Protein AF-A0A6M1Z3H9-F1 (afdb_monomer)

Sequence (98 aa):
MDDRYKIEKSLGAGGMGEVFLAYDKKAKRHIALKRIRKDLATKDIVKKRFLREAKIASLLSHPSIIPIYDINLKDSYYYTMPYVEGDTLKEIIKKTKL

pLDDT: mean 91.68, std 7.48, range [51.66, 98.19]

Foldseek 3Di:
DDPQWAFDAWPDDDDFWTWTWIARNVVRDIKIKIWGDPVCVPPVVSVVVLVVVLVVQCVDDDPPRWHWDDFDDPPTGMTITHDDDDDDPVVVCVVVPD

Nearest PDB structures (foldseek):
  6b2q-assembly2_C  TM=9.497E-01  e=2.471E-07  Mycobacterium tuberculosis
  6b2q-assembly1_D  TM=9.539E-01  e=4.140E-07  Mycobacterium tuberculosis
  6c83-assembly1_B  TM=8.239E-01  e=6.874E-06  Homo sapiens
  4uzd-assembly1_A  TM=8.516E-01  e=1.220E-05  Homo sapiens
  6s75-assembly2_B  TM=8.033E-01  e=9.156E-06  Homo sapiens

Secondary structure (DSSP, 8-state):
--TTEEEEEEEEEETTEEEEEEEETTTTEEEEEEEE-GGGTT-HHHHHHHHHHHHHHTT---TTSPPP-EEE-SSS-EEEEEPPPS--HHHHHHHS--

Mean predicted aligned error: 4.19 Å

Radius of gyration: 14.37 Å; Cα contacts (8 Å, |Δi|>4): 142; chains: 1; bounding box: 30×28×41 Å

Structure (mmCIF, N/CA/C/O backbone):
data_AF-A0A6M1Z3H9-F1
#
_entry.id   AF-A0A6M1Z3H9-F1
#
loop_
_atom_site.group_PDB
_atom_site.id
_atom_site.type_symbol
_atom_site.label_atom_id
_atom_site.label_alt_id
_atom_site.label_comp_id
_atom_site.label_asym_id
_atom_site.label_entity_id
_atom_site.label_seq_id
_atom_site.pdbx_PDB_ins_code
_atom_site.Cartn_x
_atom_site.Cartn_y
_atom_site.Cartn_z
_atom_site.occupancy
_atom_site.B_iso_or_equiv
_atom_site.auth_seq_id
_atom_sit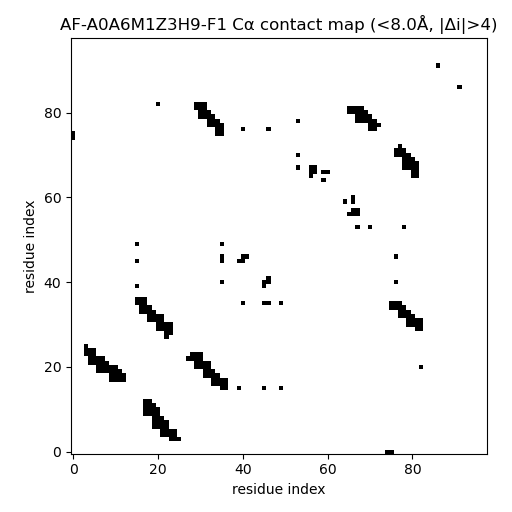e.auth_comp_id
_atom_site.auth_asym_id
_atom_site.auth_atom_id
_atom_site.pdbx_PDB_model_num
ATOM 1 N N . MET A 1 1 ? 2.562 0.406 -13.658 1.00 61.94 1 MET A N 1
ATOM 2 C CA . MET A 1 1 ? 1.786 -0.149 -12.527 1.00 61.94 1 MET A CA 1
ATOM 3 C C . MET A 1 1 ? 1.198 -1.449 -13.033 1.00 61.94 1 MET A C 1
ATOM 5 O O . MET A 1 1 ? 0.623 -1.424 -14.112 1.00 61.94 1 MET A O 1
ATOM 9 N N . ASP A 1 2 ? 1.472 -2.556 -12.351 1.00 69.94 2 ASP A N 1
ATOM 10 C CA . ASP A 1 2 ? 1.036 -3.894 -12.767 1.00 69.94 2 ASP A CA 1
ATOM 11 C C . ASP A 1 2 ? -0.501 -3.946 -12.882 1.00 69.94 2 ASP A C 1
ATOM 13 O O . ASP A 1 2 ? -1.194 -3.397 -12.020 1.00 69.94 2 ASP A O 1
ATOM 17 N N . ASP A 1 3 ? -1.036 -4.598 -13.920 1.00 85.75 3 ASP A N 1
ATOM 18 C CA . ASP A 1 3 ? -2.484 -4.779 -14.109 1.00 85.75 3 ASP A CA 1
ATOM 19 C C . ASP A 1 3 ? -3.123 -5.591 -12.962 1.00 85.75 3 ASP A C 1
ATOM 21 O O . ASP A 1 3 ? -4.342 -5.593 -12.777 1.00 85.75 3 ASP A O 1
ATOM 25 N N . ARG A 1 4 ? -2.304 -6.223 -12.114 1.00 93.75 4 ARG A N 1
ATOM 26 C CA . ARG A 1 4 ? -2.737 -6.908 -10.893 1.00 93.75 4 ARG A CA 1
ATOM 27 C C . ARG A 1 4 ? -3.484 -6.021 -9.890 1.00 93.75 4 ARG A C 1
ATOM 29 O O . ARG A 1 4 ? -4.423 -6.510 -9.259 1.00 93.75 4 ARG A O 1
ATOM 36 N N . TYR A 1 5 ? -3.081 -4.764 -9.698 1.00 96.00 5 TYR A N 1
ATOM 37 C CA . TYR A 1 5 ? -3.633 -3.910 -8.638 1.00 96.00 5 TYR A CA 1
ATOM 38 C C . TYR A 1 5 ? -4.529 -2.814 -9.207 1.00 96.00 5 TYR A C 1
ATOM 40 O O . TYR A 1 5 ? -4.060 -1.889 -9.870 1.00 96.00 5 TYR A O 1
ATOM 48 N N . LYS A 1 6 ? -5.826 -2.869 -8.889 1.00 97.00 6 LYS A N 1
ATOM 49 C CA . LYS A 1 6 ? -6.774 -1.806 -9.239 1.00 97.00 6 LYS A CA 1
ATOM 50 C C . LYS A 1 6 ? -6.831 -0.780 -8.110 1.00 97.00 6 LYS A C 1
ATOM 52 O O . LYS A 1 6 ? -7.362 -1.083 -7.049 1.00 97.00 6 LYS A O 1
ATOM 57 N N . ILE A 1 7 ? -6.302 0.423 -8.331 1.00 96.50 7 ILE A N 1
ATOM 58 C CA . ILE A 1 7 ? -6.433 1.533 -7.374 1.00 96.50 7 ILE A CA 1
ATOM 59 C C . ILE A 1 7 ? -7.898 1.975 -7.290 1.00 96.50 7 ILE A C 1
ATOM 61 O O . ILE A 1 7 ? -8.529 2.202 -8.320 1.00 96.50 7 ILE A O 1
ATOM 65 N N . GLU A 1 8 ? -8.418 2.121 -6.071 1.00 97.44 8 GLU A N 1
ATOM 66 C CA . GLU A 1 8 ? -9.808 2.521 -5.820 1.00 97.44 8 GLU A CA 1
ATOM 67 C C . GLU A 1 8 ? -9.914 3.931 -5.233 1.00 97.44 8 GLU A C 1
ATOM 69 O O . GLU A 1 8 ? -10.675 4.750 -5.740 1.00 97.44 8 GLU A O 1
ATOM 74 N N . LYS A 1 9 ? -9.136 4.248 -4.188 1.00 96.44 9 LYS A N 1
ATOM 75 C CA . LYS A 1 9 ? -9.109 5.591 -3.581 1.00 96.44 9 LYS A CA 1
ATOM 76 C C . LYS A 1 9 ? -7.775 5.902 -2.909 1.00 96.44 9 LYS A C 1
ATOM 78 O O . LYS A 1 9 ? -7.040 4.997 -2.516 1.00 96.44 9 LYS A O 1
ATOM 83 N N . SER A 1 10 ? -7.472 7.189 -2.744 1.00 96.44 10 SER A N 1
ATOM 84 C CA . SER A 1 10 ? -6.361 7.642 -1.895 1.00 96.44 10 SER A CA 1
ATOM 85 C C . SER A 1 10 ? -6.742 7.506 -0.418 1.00 96.44 10 SER A C 1
ATOM 87 O O . SER A 1 10 ? -7.843 7.895 -0.032 1.00 96.44 10 SER A O 1
ATOM 89 N N . LEU A 1 11 ? -5.846 6.943 0.393 1.00 94.19 11 LEU A N 1
ATOM 90 C CA . LEU A 1 11 ? -5.982 6.847 1.854 1.00 94.19 11 LEU A CA 1
ATOM 91 C C . LEU A 1 11 ? -5.176 7.932 2.571 1.00 94.19 11 LEU A C 1
ATOM 93 O O . LE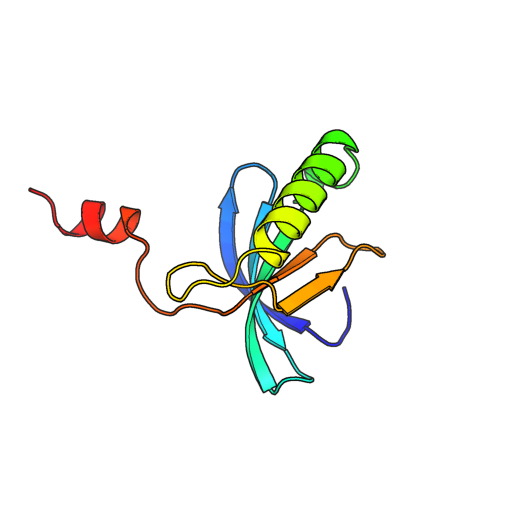U A 1 11 ? -5.495 8.304 3.695 1.00 94.19 11 LEU A O 1
ATOM 97 N N . GLY A 1 12 ? -4.132 8.454 1.928 1.00 92.38 12 GLY A N 1
ATOM 98 C CA . GLY A 1 12 ? -3.336 9.538 2.479 1.00 92.38 12 GLY A CA 1
ATOM 99 C C . GLY A 1 12 ? -2.044 9.772 1.712 1.00 92.38 12 GLY A C 1
ATOM 100 O O . GLY A 1 12 ? -1.568 8.921 0.962 1.00 92.38 12 GLY A O 1
ATOM 101 N N . ALA A 1 13 ? -1.450 10.937 1.931 1.00 91.38 13 ALA A N 1
ATOM 102 C CA . ALA A 1 13 ? -0.142 11.293 1.404 1.00 91.38 13 ALA A CA 1
ATOM 103 C C . ALA A 1 13 ? 0.665 11.988 2.500 1.00 91.38 13 ALA A C 1
ATOM 105 O O . ALA A 1 13 ? 0.134 12.805 3.252 1.00 91.38 13 ALA A O 1
ATOM 106 N N . GLY A 1 14 ? 1.950 11.660 2.611 1.00 82.81 14 GLY A N 1
ATOM 107 C CA . GLY A 1 14 ? 2.794 12.218 3.661 1.00 82.81 14 GLY A CA 1
ATOM 108 C C . GLY A 1 14 ? 4.252 11.804 3.532 1.00 82.81 14 GLY A C 1
ATOM 109 O O . GLY A 1 14 ? 4.572 10.688 3.118 1.00 82.81 14 GLY A O 1
ATOM 110 N N . GLY A 1 15 ? 5.155 12.724 3.881 1.00 85.19 15 GLY A N 1
ATOM 111 C CA . GLY A 1 15 ? 6.595 12.513 3.761 1.00 85.19 15 GLY A CA 1
ATOM 112 C C . GLY A 1 15 ? 6.994 12.130 2.332 1.00 85.19 15 GLY A C 1
ATOM 113 O O . GLY A 1 15 ? 6.912 12.945 1.416 1.00 85.19 15 GLY A O 1
ATOM 114 N N . MET A 1 16 ? 7.424 10.878 2.157 1.00 86.31 16 MET A N 1
ATOM 115 C CA . MET A 1 16 ? 8.004 10.352 0.914 1.00 86.31 16 MET A CA 1
ATOM 116 C C . MET A 1 16 ? 7.007 9.602 0.018 1.00 86.31 16 MET A C 1
ATOM 118 O O . MET A 1 16 ? 7.351 9.269 -1.118 1.00 86.31 16 MET A O 1
ATOM 122 N N . GLY A 1 17 ? 5.793 9.315 0.501 1.00 91.62 17 GLY A N 1
ATOM 123 C CA . GLY A 1 17 ? 4.886 8.394 -0.180 1.00 91.62 17 GLY A CA 1
ATOM 124 C C . GLY A 1 17 ? 3.413 8.776 -0.143 1.00 91.62 17 GLY A C 1
ATOM 125 O O . GLY A 1 17 ? 2.970 9.628 0.627 1.00 91.62 17 GLY A O 1
ATOM 126 N N . GLU A 1 18 ? 2.669 8.100 -1.005 1.00 95.06 18 GLU A N 1
ATOM 127 C CA . GLU A 1 18 ? 1.211 8.114 -1.086 1.00 95.06 18 GLU A CA 1
ATOM 128 C C . 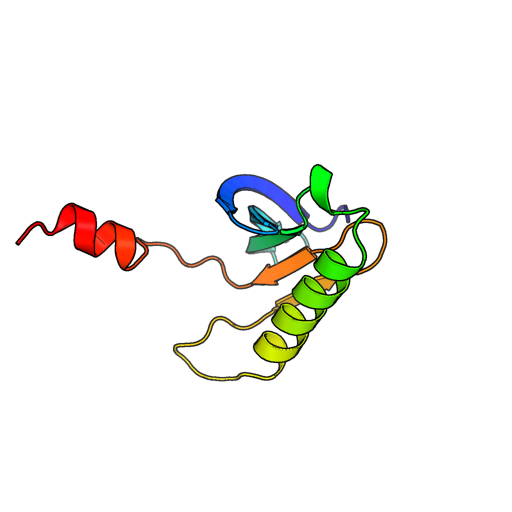GLU A 1 18 ? 0.713 6.701 -0.795 1.00 95.06 18 GLU A C 1
ATOM 130 O O . GLU A 1 18 ? 1.344 5.727 -1.217 1.00 95.06 18 GLU A O 1
ATOM 135 N N . VAL A 1 19 ? -0.408 6.587 -0.089 1.00 95.81 19 VAL A N 1
ATOM 136 C CA . VAL A 1 19 ? -1.050 5.317 0.246 1.00 95.81 19 VAL A CA 1
ATOM 137 C C . VAL A 1 19 ? -2.426 5.272 -0.401 1.00 95.81 19 VAL A C 1
ATOM 139 O O . VAL A 1 19 ? -3.206 6.216 -0.289 1.00 95.81 19 VA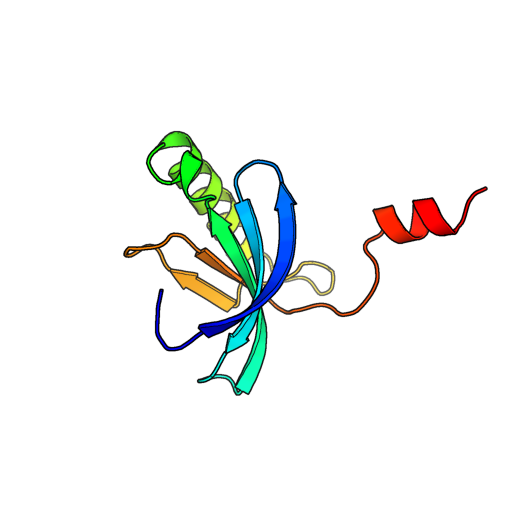L A O 1
ATOM 142 N N . PHE A 1 20 ? -2.730 4.158 -1.057 1.00 97.12 20 PHE A N 1
ATOM 143 C CA . PHE A 1 20 ? -3.990 3.923 -1.751 1.00 97.12 20 PHE A CA 1
ATOM 144 C C . PHE A 1 20 ? -4.673 2.671 -1.222 1.00 97.12 20 PHE A C 1
ATOM 146 O O . PHE A 1 20 ? -4.003 1.692 -0.900 1.00 97.12 20 PHE A O 1
ATOM 153 N N . LEU A 1 21 ? -6.002 2.684 -1.212 1.00 97.94 21 LEU A N 1
ATOM 154 C CA . LEU A 1 21 ? -6.789 1.462 -1.217 1.00 97.94 21 LEU A CA 1
ATOM 155 C C . LEU A 1 21 ? -6.745 0.907 -2.638 1.00 97.94 21 LEU A C 1
ATOM 157 O O . LEU A 1 21 ? -7.012 1.635 -3.602 1.00 97.94 21 LEU A O 1
ATOM 161 N N . ALA A 1 22 ? -6.408 -0.367 -2.766 1.00 97.94 22 ALA A N 1
ATOM 162 C CA . ALA A 1 22 ? -6.435 -1.060 -4.037 1.00 97.94 22 ALA A CA 1
ATOM 163 C C . ALA A 1 22 ? -7.017 -2.461 -3.881 1.00 97.94 22 ALA A C 1
ATOM 165 O O . ALA A 1 22 ? -6.909 -3.080 -2.825 1.00 97.94 22 ALA A O 1
ATOM 166 N N . TYR A 1 23 ? -7.585 -2.978 -4.962 1.00 98.06 23 TYR A N 1
ATOM 167 C CA . TYR A 1 23 ? -8.019 -4.361 -5.058 1.00 98.06 23 TYR A CA 1
ATOM 168 C C . TYR A 1 23 ? -6.934 -5.196 -5.751 1.00 98.06 23 TYR A C 1
ATOM 170 O O . TYR A 1 23 ? -6.569 -4.922 -6.900 1.00 98.06 23 TYR A O 1
ATOM 178 N N . ASP A 1 24 ? -6.399 -6.204 -5.057 1.00 97.69 24 ASP A N 1
ATOM 179 C CA . ASP A 1 24 ? -5.511 -7.210 -5.646 1.00 97.69 24 ASP A CA 1
ATOM 180 C C . ASP A 1 24 ? -6.363 -8.217 -6.423 1.00 97.69 24 ASP A C 1
ATOM 182 O O . ASP A 1 24 ? -7.002 -9.091 -5.834 1.00 97.69 24 ASP A O 1
ATOM 186 N N . LYS A 1 25 ? -6.370 -8.108 -7.757 1.00 97.50 25 LYS A N 1
ATOM 187 C CA . LYS A 1 25 ? -7.178 -8.973 -8.631 1.00 97.50 25 LYS A CA 1
ATOM 188 C C . LYS A 1 25 ? -6.788 -10.451 -8.513 1.00 97.50 25 LYS A C 1
ATOM 190 O O . LYS A 1 25 ? -7.641 -11.315 -8.701 1.00 97.50 25 LYS A O 1
ATOM 195 N N . LYS A 1 26 ? -5.521 -10.747 -8.196 1.00 95.69 26 LYS A N 1
ATOM 196 C CA . LYS A 1 26 ? -5.002 -12.118 -8.080 1.00 95.69 26 LYS A CA 1
ATOM 197 C C . LYS A 1 26 ? -5.388 -12.743 -6.743 1.00 95.69 26 LYS A C 1
ATOM 199 O O . LYS A 1 26 ? -5.868 -13.870 -6.716 1.00 95.69 26 LYS A O 1
ATOM 204 N N . ALA A 1 27 ? -5.188 -12.011 -5.648 1.00 96.12 27 ALA A N 1
ATOM 205 C CA . ALA A 1 27 ? -5.517 -12.488 -4.302 1.00 96.12 27 ALA A CA 1
ATOM 206 C C . ALA A 1 27 ? -6.996 -12.286 -3.920 1.00 96.12 27 ALA A C 1
ATOM 208 O O . ALA A 1 27 ? -7.418 -12.783 -2.881 1.00 96.12 27 ALA A O 1
ATOM 209 N N . LYS A 1 28 ? -7.766 -11.560 -4.744 1.00 97.19 28 LYS A N 1
ATOM 210 C CA . LYS 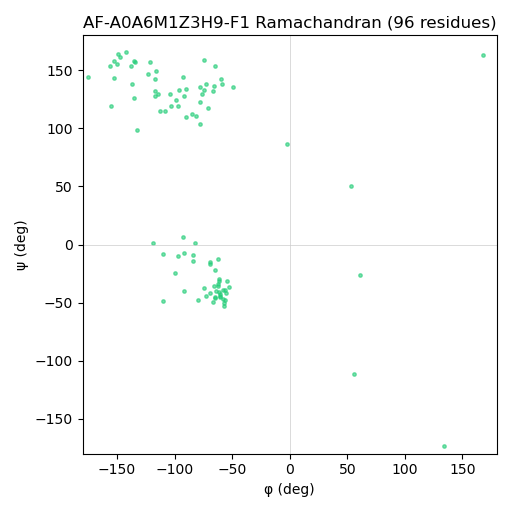A 1 28 ? -9.186 -11.229 -4.544 1.00 97.19 28 LYS A CA 1
ATOM 211 C C . LYS A 1 28 ? -9.470 -10.583 -3.183 1.00 97.19 28 LYS A C 1
ATOM 213 O O . LYS A 1 28 ? -10.354 -11.015 -2.450 1.00 97.19 28 LYS A O 1
ATOM 218 N N . ARG A 1 29 ? -8.694 -9.553 -2.835 1.00 97.00 29 ARG A N 1
ATOM 219 C CA . ARG A 1 29 ? -8.835 -8.820 -1.566 1.00 97.00 29 ARG A CA 1
ATOM 220 C C . ARG A 1 29 ? -8.415 -7.362 -1.686 1.00 97.00 29 ARG A C 1
ATOM 222 O O . ARG A 1 29 ? -7.566 -7.017 -2.513 1.00 97.00 29 ARG A O 1
ATOM 229 N N . HIS A 1 30 ? -8.956 -6.533 -0.803 1.00 98.19 30 HIS A N 1
ATOM 230 C CA . HIS A 1 30 ? -8.500 -5.164 -0.595 1.00 98.19 30 HIS A CA 1
ATOM 231 C C . HIS A 1 30 ? -7.153 -5.128 0.127 1.00 98.19 30 HIS A C 1
ATOM 233 O O . HIS A 1 30 ? -6.906 -5.878 1.072 1.00 98.19 30 HIS A O 1
ATOM 239 N N . ILE A 1 31 ? -6.273 -4.247 -0.338 1.00 98.12 31 ILE A N 1
ATOM 240 C CA . ILE A 1 31 ? -4.944 -4.006 0.220 1.00 98.12 31 ILE A CA 1
ATOM 241 C C . ILE A 1 31 ? -4.679 -2.506 0.314 1.00 98.12 31 ILE A C 1
ATOM 243 O O . ILE A 1 31 ? -5.264 -1.702 -0.415 1.00 98.12 31 ILE A O 1
ATOM 247 N N . ALA A 1 32 ? -3.757 -2.132 1.195 1.00 97.69 32 ALA A N 1
ATOM 248 C CA . ALA A 1 32 ? -3.146 -0.815 1.169 1.00 97.69 32 ALA A CA 1
ATOM 249 C C . ALA A 1 32 ? -1.862 -0.874 0.326 1.00 97.69 32 ALA A C 1
ATOM 251 O O . ALA A 1 32 ? -0.999 -1.725 0.544 1.00 97.69 32 ALA A O 1
ATOM 252 N N . LEU A 1 33 ? -1.732 0.027 -0.648 1.00 96.75 33 LEU A N 1
ATOM 253 C CA . LEU A 1 33 ? -0.567 0.157 -1.523 1.00 96.75 33 LEU A CA 1
ATOM 254 C C . LEU A 1 33 ? 0.136 1.475 -1.225 1.00 96.75 33 LEU A C 1
ATOM 256 O O . LEU A 1 33 ? -0.418 2.540 -1.495 1.00 96.75 33 LEU A O 1
ATOM 260 N N . LYS A 1 34 ? 1.367 1.414 -0.710 1.00 95.44 34 LYS A N 1
ATOM 261 C CA . LYS A 1 34 ? 2.209 2.599 -0.515 1.00 95.44 34 LYS A CA 1
ATOM 262 C C . LYS A 1 34 ? 3.203 2.707 -1.664 1.00 95.44 34 LYS A C 1
ATOM 264 O O . LYS A 1 34 ? 3.967 1.776 -1.908 1.00 95.44 34 LYS A O 1
ATOM 269 N N . ARG A 1 35 ? 3.213 3.846 -2.358 1.00 94.88 35 ARG A N 1
ATOM 270 C CA . ARG A 1 35 ? 4.167 4.156 -3.437 1.00 94.88 35 ARG A CA 1
ATOM 271 C C . ARG A 1 35 ? 4.954 5.421 -3.132 1.00 94.88 35 ARG A C 1
ATOM 273 O O . ARG A 1 35 ? 4.478 6.285 -2.396 1.00 94.88 35 ARG A O 1
ATOM 280 N N . ILE A 1 36 ? 6.127 5.560 -3.743 1.00 94.19 36 ILE A N 1
ATOM 281 C CA . ILE A 1 36 ? 6.857 6.835 -3.736 1.00 94.19 36 ILE A CA 1
ATOM 282 C C . ILE A 1 36 ? 6.047 7.872 -4.523 1.00 94.19 36 ILE A C 1
ATOM 284 O O . ILE A 1 36 ? 5.531 7.570 -5.603 1.00 94.19 36 ILE A O 1
ATOM 288 N N . ARG A 1 37 ? 5.942 9.098 -3.999 1.00 91.19 37 ARG A N 1
ATOM 289 C CA . ARG A 1 37 ? 5.301 10.196 -4.734 1.00 91.19 37 ARG A CA 1
ATOM 290 C C . ARG A 1 37 ? 6.023 10.453 -6.059 1.00 91.19 37 ARG A C 1
ATOM 292 O O . ARG A 1 37 ? 7.254 10.421 -6.114 1.00 91.19 37 ARG A O 1
ATOM 299 N N . LYS A 1 38 ? 5.273 10.771 -7.118 1.00 87.62 38 LYS A N 1
ATOM 300 C CA . LYS A 1 38 ? 5.836 10.987 -8.465 1.00 87.62 38 LYS A CA 1
ATOM 301 C C . LYS A 1 38 ? 6.926 12.067 -8.495 1.00 87.62 38 LYS A C 1
ATOM 303 O O . LYS A 1 38 ? 7.945 11.871 -9.145 1.00 87.62 38 LYS A O 1
ATOM 308 N N . ASP A 1 39 ? 6.752 13.154 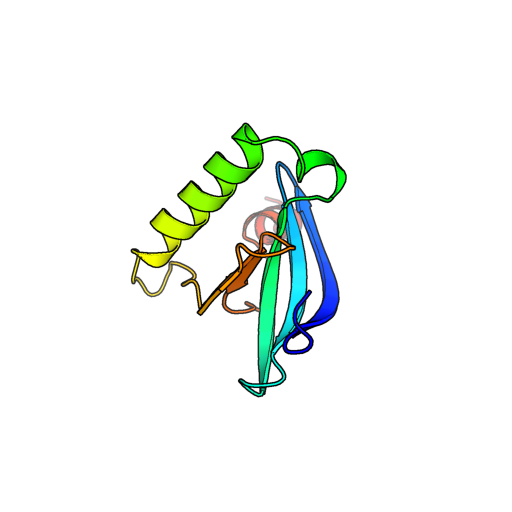-7.744 1.00 88.69 39 ASP A N 1
ATOM 309 C CA . ASP A 1 39 ? 7.706 14.270 -7.645 1.00 88.69 39 ASP A CA 1
ATOM 310 C C . ASP A 1 39 ? 9.015 13.914 -6.914 1.00 88.69 39 ASP A C 1
ATOM 312 O O . ASP A 1 39 ? 10.009 14.632 -7.012 1.00 88.69 39 ASP A O 1
ATOM 316 N N . LEU A 1 40 ? 9.038 12.792 -6.190 1.00 88.25 40 LEU A N 1
ATOM 317 C CA . LEU A 1 40 ? 10.206 12.304 -5.456 1.00 88.25 40 LEU A CA 1
ATOM 318 C C . LEU A 1 40 ? 10.814 11.035 -6.065 1.00 88.25 40 LEU A C 1
ATOM 320 O O . LEU A 1 40 ? 11.894 10.619 -5.645 1.00 88.25 40 LEU A O 1
ATOM 324 N N . ALA A 1 41 ? 10.155 10.429 -7.055 1.00 84.69 41 ALA A N 1
ATOM 325 C CA . ALA A 1 41 ? 10.520 9.128 -7.607 1.00 84.69 41 ALA A CA 1
ATOM 326 C C . ALA A 1 41 ? 11.887 9.111 -8.312 1.00 84.69 41 ALA A C 1
ATOM 328 O O . ALA A 1 41 ? 12.498 8.052 -8.415 1.00 84.69 41 ALA A O 1
ATOM 329 N N . THR A 1 42 ? 12.400 10.260 -8.759 1.00 87.69 42 THR A N 1
ATOM 330 C CA . THR A 1 42 ? 13.729 10.378 -9.383 1.00 87.69 42 THR A CA 1
ATOM 331 C C . THR A 1 42 ? 14.864 10.513 -8.366 1.00 87.69 42 THR A C 1
ATOM 333 O O . THR A 1 42 ? 16.021 10.308 -8.718 1.00 87.69 42 THR A O 1
ATOM 336 N N . LYS A 1 43 ? 14.564 10.807 -7.093 1.00 91.69 43 LYS A N 1
ATOM 337 C CA . LYS A 1 43 ? 15.578 11.045 -6.059 1.00 91.69 43 LYS A CA 1
ATOM 338 C C . LYS A 1 43 ? 16.046 9.729 -5.442 1.00 91.69 43 LYS A C 1
ATOM 340 O O . LYS A 1 43 ? 15.320 9.096 -4.675 1.00 91.69 43 LYS A O 1
ATOM 345 N N . ASP A 1 44 ? 17.297 9.352 -5.686 1.00 90.31 44 ASP A N 1
ATOM 346 C CA . ASP A 1 44 ? 17.839 8.074 -5.203 1.00 90.31 44 ASP A CA 1
ATOM 347 C C . ASP A 1 44 ? 17.854 7.942 -3.679 1.00 90.31 44 ASP A C 1
ATOM 349 O O . ASP A 1 44 ? 17.650 6.849 -3.151 1.00 90.31 44 ASP A O 1
ATOM 353 N N . ILE A 1 45 ? 18.022 9.046 -2.946 1.00 92.31 45 ILE A N 1
ATOM 354 C CA . ILE A 1 45 ? 17.928 9.022 -1.481 1.00 92.31 45 ILE A CA 1
ATOM 355 C C . ILE A 1 45 ? 16.532 8.600 -1.003 1.00 92.31 45 ILE A C 1
ATOM 357 O O . ILE A 1 45 ? 16.411 7.873 -0.016 1.00 92.31 45 ILE A O 1
ATOM 361 N N . VAL A 1 46 ? 15.481 8.997 -1.728 1.00 90.94 46 VAL A N 1
ATOM 362 C CA . VAL A 1 46 ? 14.096 8.626 -1.418 1.00 90.94 46 VAL A CA 1
ATOM 363 C C . VAL A 1 46 ? 13.867 7.158 -1.751 1.00 90.94 46 VAL A C 1
ATOM 365 O O . VAL A 1 46 ? 13.343 6.432 -0.910 1.00 90.94 46 VAL A O 1
ATOM 368 N N . LYS A 1 47 ? 14.349 6.686 -2.910 1.00 90.69 47 LYS A N 1
ATOM 369 C CA . LYS A 1 47 ? 14.305 5.257 -3.266 1.00 90.69 47 LYS A CA 1
ATOM 370 C C . LYS A 1 47 ? 15.001 4.394 -2.211 1.00 90.69 47 LYS A C 1
ATOM 372 O O . LYS A 1 47 ? 14.421 3.422 -1.740 1.00 90.69 47 LYS A O 1
ATOM 377 N N . LYS A 1 48 ? 16.213 4.769 -1.779 1.00 91.25 48 LYS A N 1
ATOM 378 C CA . LYS A 1 48 ? 16.976 4.036 -0.751 1.00 91.25 48 LYS A CA 1
ATOM 379 C C . LYS A 1 48 ? 16.237 3.976 0.586 1.00 91.25 48 LYS A C 1
ATOM 381 O O . LYS A 1 48 ? 16.182 2.911 1.198 1.00 91.25 48 LYS A O 1
ATOM 386 N N . ARG A 1 49 ? 15.651 5.091 1.039 1.00 91.94 49 ARG A N 1
ATOM 387 C CA . ARG A 1 49 ? 14.854 5.125 2.279 1.00 91.94 49 ARG A CA 1
ATOM 388 C C . ARG A 1 49 ? 13.598 4.264 2.167 1.00 91.94 49 ARG A C 1
ATOM 390 O O . ARG A 1 49 ? 13.359 3.446 3.048 1.00 91.94 49 ARG A O 1
ATOM 397 N N . PHE A 1 50 ? 12.870 4.376 1.058 1.00 91.88 50 PHE A N 1
ATOM 398 C CA . PHE A 1 50 ? 11.683 3.570 0.780 1.00 91.88 50 PHE A CA 1
ATOM 399 C C . PHE A 1 50 ? 11.984 2.062 0.796 1.00 91.88 50 PHE A C 1
ATOM 401 O O . PHE A 1 50 ? 11.295 1.293 1.461 1.00 91.88 50 PHE A O 1
ATOM 408 N N . LEU A 1 51 ? 13.060 1.648 0.119 1.00 89.75 51 LEU A N 1
ATOM 409 C CA . LEU A 1 51 ? 13.531 0.262 0.099 1.00 89.75 51 LEU A CA 1
ATOM 410 C C . LEU A 1 51 ? 13.926 -0.242 1.485 1.00 89.75 51 LEU A C 1
ATOM 412 O O . LEU A 1 51 ? 13.628 -1.381 1.839 1.00 89.75 51 LEU A O 1
ATOM 416 N N . ARG A 1 52 ? 14.601 0.600 2.273 1.00 91.81 52 ARG A N 1
ATOM 417 C CA . ARG A 1 52 ? 15.005 0.254 3.636 1.00 91.81 52 ARG A CA 1
ATOM 418 C C . ARG A 1 52 ? 13.791 0.041 4.539 1.00 91.81 52 ARG A C 1
ATOM 420 O O . ARG A 1 52 ? 13.771 -0.949 5.259 1.00 91.81 52 ARG A O 1
ATOM 427 N N . GLU A 1 53 ? 12.795 0.927 4.483 1.00 90.19 53 GLU A N 1
ATOM 428 C CA . GLU A 1 53 ? 11.533 0.764 5.221 1.00 90.19 53 GLU A CA 1
ATOM 429 C C . GLU A 1 53 ? 10.851 -0.554 4.856 1.00 90.19 53 GLU A C 1
ATOM 431 O O . GLU A 1 53 ? 10.529 -1.341 5.743 1.00 90.19 53 GLU A O 1
ATOM 436 N N . ALA A 1 54 ? 10.693 -0.817 3.554 1.00 91.56 54 ALA A N 1
ATOM 437 C CA . ALA A 1 54 ? 10.054 -2.034 3.074 1.00 91.56 54 ALA A CA 1
ATOM 438 C C . ALA A 1 54 ? 10.813 -3.291 3.532 1.00 91.56 54 ALA A C 1
ATOM 440 O O . ALA A 1 54 ? 10.211 -4.218 4.058 1.00 91.56 54 ALA A O 1
ATOM 441 N N . LYS A 1 55 ? 12.146 -3.305 3.417 1.00 91.38 55 LYS A N 1
ATOM 442 C CA . LYS A 1 55 ? 12.968 -4.444 3.850 1.00 91.38 55 LYS A CA 1
ATOM 443 C C . LYS A 1 55 ? 12.890 -4.688 5.356 1.00 91.38 55 LYS A C 1
ATOM 445 O O . LYS A 1 55 ? 12.871 -5.833 5.782 1.00 91.38 55 LYS A O 1
ATOM 450 N N . ILE A 1 56 ? 12.887 -3.636 6.174 1.00 92.31 56 ILE A N 1
ATOM 451 C CA . ILE A 1 56 ? 12.778 -3.797 7.629 1.00 92.31 56 ILE A CA 1
ATOM 452 C C . ILE A 1 56 ? 11.395 -4.344 7.983 1.00 92.31 56 ILE A C 1
ATOM 454 O O . ILE A 1 56 ? 11.305 -5.339 8.691 1.00 92.31 56 ILE A O 1
ATOM 458 N N . ALA A 1 57 ? 10.328 -3.745 7.451 1.00 91.38 57 ALA A N 1
ATOM 459 C CA . ALA A 1 57 ? 8.964 -4.183 7.724 1.00 91.38 57 ALA A CA 1
ATOM 460 C C . ALA A 1 57 ? 8.699 -5.623 7.249 1.00 91.38 57 ALA A C 1
ATOM 462 O O . ALA A 1 57 ? 7.996 -6.362 7.930 1.00 91.38 57 ALA A O 1
ATOM 463 N N . SER A 1 58 ? 9.307 -6.061 6.138 1.00 91.69 58 SER A N 1
ATOM 464 C CA . SER A 1 58 ? 9.157 -7.435 5.634 1.00 91.69 58 SER A CA 1
ATOM 465 C C . SER A 1 58 ? 9.816 -8.502 6.513 1.00 91.69 58 SER A C 1
ATOM 467 O O . SER A 1 58 ? 9.536 -9.682 6.335 1.00 91.69 58 SER A O 1
ATOM 469 N N . LEU A 1 59 ? 10.723 -8.117 7.418 1.00 93.94 59 LEU A N 1
ATOM 470 C CA . LEU A 1 59 ? 11.410 -9.036 8.334 1.00 93.94 59 LEU A CA 1
ATOM 471 C C . LEU A 1 59 ? 10.684 -9.193 9.678 1.00 93.94 59 LEU A C 1
ATOM 473 O O . LEU A 1 59 ? 11.088 -10.016 10.495 1.00 93.94 59 LEU A O 1
ATOM 477 N N . LEU A 1 60 ? 9.644 -8.397 9.933 1.00 93.56 60 LEU A N 1
ATOM 478 C CA . LEU A 1 60 ? 8.919 -8.394 11.200 1.00 93.56 60 LEU A CA 1
ATOM 479 C C . LEU A 1 60 ? 7.679 -9.288 11.104 1.00 93.56 60 LEU A C 1
ATOM 481 O O . LEU A 1 60 ? 6.895 -9.179 10.165 1.00 93.56 60 LEU A O 1
ATOM 485 N N . SER A 1 61 ? 7.478 -10.139 12.112 1.00 93.25 61 SER A N 1
ATOM 486 C CA . SER A 1 61 ? 6.295 -10.994 12.241 1.00 93.25 61 SER A CA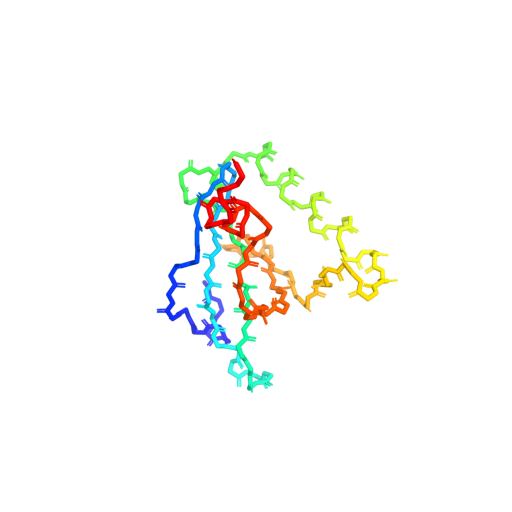 1
ATOM 487 C C . SER A 1 61 ? 5.746 -10.897 13.660 1.00 93.25 61 SER A C 1
ATOM 489 O O . SER A 1 61 ? 6.259 -11.532 14.579 1.00 93.25 61 SER A O 1
ATOM 491 N N . HIS A 1 62 ? 4.717 -10.070 13.848 1.00 95.31 62 HIS A N 1
ATOM 492 C CA . HIS A 1 62 ? 4.056 -9.864 15.135 1.00 95.31 62 HIS A CA 1
ATOM 493 C C . HIS A 1 62 ? 2.594 -9.436 14.912 1.00 95.31 62 HIS A C 1
ATOM 495 O O . HIS A 1 62 ? 2.359 -8.640 14.003 1.00 95.31 62 HIS A O 1
ATOM 501 N N . PRO A 1 63 ? 1.617 -9.872 15.735 1.00 93.56 63 PRO A N 1
ATOM 502 C CA . PRO A 1 63 ? 0.196 -9.540 15.546 1.00 93.56 63 PRO A CA 1
ATOM 503 C C . PRO A 1 63 ? -0.110 -8.038 15.456 1.00 93.56 63 PRO A C 1
ATOM 505 O O . PRO A 1 63 ? -1.028 -7.628 14.756 1.00 93.56 63 PRO A O 1
ATOM 508 N N . SER A 1 64 ? 0.672 -7.209 16.150 1.00 94.25 64 SER A N 1
ATOM 509 C CA . SER A 1 64 ? 0.519 -5.744 16.164 1.00 94.25 64 SER A CA 1
ATOM 510 C C . SER A 1 64 ? 1.369 -5.008 15.118 1.00 94.25 64 SER A C 1
ATOM 512 O O . SER A 1 64 ? 1.450 -3.782 15.159 1.00 94.25 64 SER A O 1
ATOM 514 N N . ILE A 1 65 ? 2.045 -5.725 14.215 1.00 93.50 65 ILE A N 1
ATOM 515 C CA . ILE A 1 65 ? 2.856 -5.140 13.141 1.00 93.50 65 ILE A CA 1
ATOM 516 C C . ILE A 1 65 ? 2.243 -5.541 11.806 1.00 93.50 65 ILE A C 1
ATOM 518 O O . ILE A 1 65 ? 2.027 -6.719 11.538 1.00 93.50 65 ILE A O 1
ATOM 522 N N . ILE A 1 66 ? 1.984 -4.554 10.952 1.00 93.81 66 ILE A N 1
ATOM 523 C CA . ILE A 1 66 ? 1.423 -4.796 9.625 1.00 93.81 66 ILE A CA 1
ATOM 524 C C . ILE A 1 66 ? 2.491 -5.450 8.730 1.00 93.81 66 ILE A C 1
ATOM 526 O O . ILE A 1 66 ? 3.514 -4.812 8.460 1.00 93.81 66 ILE A O 1
ATOM 530 N N . PRO A 1 67 ? 2.276 -6.688 8.245 1.00 94.50 67 PRO A N 1
ATOM 531 C CA . PRO A 1 67 ? 3.220 -7.352 7.360 1.00 94.50 67 PRO A CA 1
ATOM 532 C C . PRO A 1 67 ? 3.172 -6.766 5.947 1.00 94.50 67 PRO A C 1
ATOM 534 O O . PRO A 1 67 ? 2.161 -6.214 5.504 1.00 94.50 67 PRO A O 1
ATOM 537 N N . ILE A 1 68 ? 4.254 -6.964 5.199 1.00 95.81 68 ILE A N 1
ATOM 538 C CA . ILE A 1 68 ? 4.285 -6.690 3.760 1.00 95.81 68 ILE A CA 1
ATOM 539 C C . ILE A 1 68 ? 3.864 -7.941 2.996 1.00 95.81 68 ILE A C 1
ATOM 541 O O . ILE A 1 68 ? 4.351 -9.036 3.263 1.00 95.81 68 ILE A O 1
ATOM 545 N N . TYR A 1 69 ? 2.975 -7.765 2.021 1.00 94.81 69 TYR A N 1
ATOM 546 C CA . TYR A 1 69 ? 2.558 -8.829 1.112 1.00 94.81 69 TYR A CA 1
ATOM 547 C C . TYR A 1 69 ? 3.398 -8.895 -0.160 1.00 94.81 69 TYR A C 1
ATOM 549 O O . TYR A 1 69 ? 3.677 -9.988 -0.640 1.00 94.81 69 TYR A O 1
ATOM 557 N N . ASP A 1 70 ? 3.761 -7.746 -0.729 1.00 93.56 70 ASP A N 1
ATOM 558 C CA . ASP A 1 70 ? 4.473 -7.688 -2.008 1.00 93.56 70 ASP A CA 1
ATOM 559 C C . ASP A 1 70 ? 5.262 -6.382 -2.142 1.00 93.56 70 ASP A C 1
ATOM 561 O O . ASP A 1 70 ? 4.878 -5.363 -1.559 1.00 93.56 70 ASP A O 1
ATOM 565 N N . ILE A 1 71 ? 6.333 -6.399 -2.936 1.00 93.69 71 ILE A N 1
ATOM 566 C CA . ILE A 1 71 ? 7.205 -5.257 -3.229 1.00 93.69 71 ILE A CA 1
ATOM 567 C C . ILE A 1 71 ? 7.490 -5.234 -4.733 1.00 93.69 71 ILE A C 1
ATOM 569 O O . ILE A 1 71 ? 8.031 -6.191 -5.280 1.00 93.69 71 ILE A O 1
ATOM 573 N N . ASN A 1 72 ? 7.228 -4.102 -5.388 1.00 92.44 72 ASN A N 1
ATOM 574 C CA . ASN A 1 72 ? 7.640 -3.875 -6.769 1.00 92.44 72 ASN A CA 1
ATOM 575 C C . ASN A 1 72 ? 8.664 -2.748 -6.866 1.00 92.44 72 ASN A C 1
ATOM 577 O O . ASN A 1 72 ? 8.449 -1.643 -6.364 1.00 92.44 72 ASN A O 1
ATOM 581 N N . LEU A 1 73 ? 9.763 -3.041 -7.560 1.00 89.69 73 LEU A N 1
ATOM 582 C CA . LEU A 1 73 ? 10.900 -2.140 -7.753 1.00 89.69 73 LEU A CA 1
ATOM 583 C C . LEU A 1 73 ? 11.148 -1.801 -9.229 1.00 89.69 73 LEU A C 1
ATOM 585 O O . LEU A 1 73 ? 12.108 -1.096 -9.533 1.00 89.69 73 LEU A O 1
ATOM 589 N N . LYS A 1 74 ? 10.311 -2.315 -10.139 1.00 85.25 74 LYS A N 1
ATOM 590 C CA . LYS A 1 74 ? 10.406 -2.078 -11.584 1.00 85.25 74 LYS A CA 1
ATOM 591 C C . LYS A 1 74 ? 9.339 -1.081 -12.015 1.00 85.25 74 LYS A C 1
ATOM 593 O O . LYS A 1 74 ? 8.176 -1.244 -11.647 1.00 85.25 74 LYS A O 1
ATOM 598 N N . ASP A 1 75 ? 9.743 -0.044 -12.748 1.00 81.69 75 ASP A N 1
ATOM 599 C CA . ASP A 1 75 ? 8.916 1.041 -13.321 1.00 81.69 75 ASP A CA 1
ATOM 600 C C . ASP A 1 75 ? 8.131 1.912 -12.322 1.00 81.69 75 ASP A C 1
ATOM 602 O O . ASP A 1 75 ? 7.792 3.063 -12.591 1.00 81.69 75 ASP A O 1
ATOM 606 N N . SER A 1 76 ? 7.797 1.390 -11.146 1.00 84.88 76 SER A N 1
ATOM 607 C CA . SER A 1 76 ? 7.059 2.059 -10.084 1.00 84.88 76 SER A CA 1
ATOM 608 C C . SER A 1 76 ? 7.413 1.411 -8.751 1.00 84.88 76 SER A C 1
ATOM 610 O O . SER A 1 76 ? 7.146 0.231 -8.545 1.00 84.88 76 SER A O 1
ATOM 612 N N . TYR A 1 77 ? 7.975 2.197 -7.835 1.00 91.56 77 TYR A N 1
ATOM 613 C CA . TYR A 1 77 ? 8.349 1.736 -6.501 1.00 91.56 77 TYR A CA 1
ATOM 614 C C . TYR A 1 77 ? 7.126 1.725 -5.587 1.00 91.56 77 TYR A C 1
ATOM 616 O O . TYR A 1 77 ? 6.617 2.791 -5.220 1.00 91.56 77 TYR A O 1
ATOM 624 N N . TYR A 1 78 ? 6.662 0.533 -5.219 1.00 94.62 78 TYR A N 1
ATOM 625 C CA . TYR A 1 78 ? 5.580 0.359 -4.255 1.00 94.62 78 TYR A CA 1
ATOM 626 C C . TYR A 1 78 ? 5.745 -0.911 -3.420 1.00 94.62 78 TYR A C 1
ATOM 628 O O . TYR A 1 78 ? 6.446 -1.842 -3.809 1.00 94.62 78 TYR A O 1
ATOM 636 N N . TYR A 1 79 ? 5.049 -0.961 -2.290 1.00 95.31 79 TYR A N 1
ATOM 637 C CA . TYR A 1 79 ? 4.780 -2.199 -1.566 1.00 95.31 79 TYR A CA 1
ATOM 638 C C . TYR A 1 79 ? 3.316 -2.263 -1.142 1.00 95.31 79 TYR A C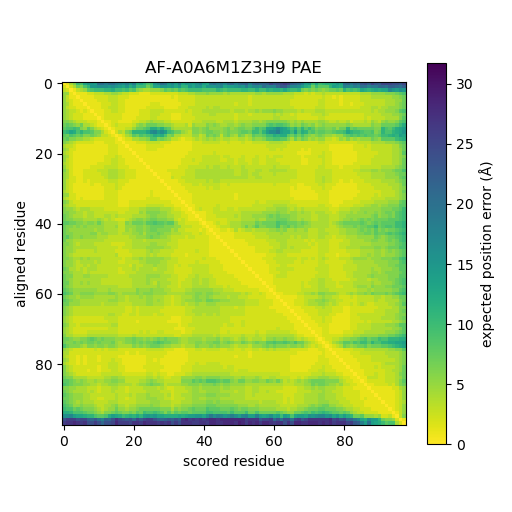 1
ATOM 640 O O . TYR A 1 79 ? 2.633 -1.237 -1.051 1.00 95.31 79 TYR A O 1
ATOM 648 N N . THR A 1 80 ? 2.837 -3.480 -0.908 1.00 96.44 80 THR A N 1
ATOM 649 C CA . THR A 1 80 ? 1.459 -3.754 -0.495 1.00 96.44 80 THR A CA 1
ATOM 650 C C . THR A 1 80 ? 1.415 -4.373 0.891 1.00 96.44 80 THR A C 1
ATOM 652 O O . THR A 1 80 ? 2.337 -5.075 1.306 1.00 96.44 80 THR A O 1
ATOM 655 N N . MET A 1 81 ? 0.338 -4.092 1.609 1.00 96.81 81 MET A N 1
ATOM 656 C CA . MET A 1 81 ? 0.118 -4.533 2.980 1.00 96.81 81 MET A CA 1
ATOM 657 C C . MET A 1 81 ? -1.387 -4.726 3.232 1.00 96.81 81 MET A C 1
ATOM 659 O O . MET A 1 81 ? -2.192 -4.233 2.430 1.00 96.81 81 MET A O 1
ATOM 663 N N . PRO A 1 82 ? -1.799 -5.435 4.300 1.00 97.00 82 PRO A N 1
ATOM 664 C CA . PRO A 1 82 ? -3.206 -5.519 4.672 1.00 97.00 82 PRO A CA 1
ATOM 665 C C . PRO A 1 82 ? -3.853 -4.136 4.728 1.00 97.00 82 PRO A C 1
ATOM 667 O O . PRO A 1 82 ? -3.282 -3.190 5.276 1.00 97.00 82 PRO A O 1
ATOM 670 N N . TYR A 1 83 ? -5.051 -4.023 4.159 1.00 97.12 83 TYR A N 1
ATOM 671 C CA . TYR A 1 83 ? -5.908 -2.888 4.457 1.00 97.12 83 TYR A CA 1
ATOM 672 C C . TYR A 1 83 ? -6.558 -3.134 5.817 1.00 97.12 83 TYR A C 1
ATOM 674 O O . TYR A 1 83 ? -7.198 -4.164 6.015 1.00 97.12 83 TYR A O 1
ATOM 682 N N . VAL A 1 84 ? -6.349 -2.214 6.755 1.00 94.56 84 VAL A N 1
ATOM 683 C CA . VAL A 1 84 ? -6.984 -2.254 8.073 1.00 94.56 84 VAL A CA 1
ATOM 684 C C . VAL A 1 84 ? -8.106 -1.233 8.072 1.00 94.56 84 VAL A C 1
ATOM 686 O O . VAL A 1 84 ? -7.866 -0.043 7.861 1.00 94.56 84 VAL A O 1
ATOM 689 N N . GLU A 1 85 ? -9.324 -1.711 8.282 1.00 92.75 85 GLU A N 1
ATOM 690 C CA . GLU A 1 85 ? -10.489 -0.856 8.465 1.00 92.75 85 GLU A CA 1
ATOM 691 C C . GLU A 1 85 ? -10.504 -0.286 9.884 1.00 92.75 85 GLU A C 1
ATOM 693 O O . GLU A 1 85 ? -10.258 -0.999 10.857 1.00 92.75 85 GLU A O 1
ATOM 698 N N . GLY A 1 86 ? -10.789 1.010 9.995 1.00 91.56 86 GLY A N 1
ATOM 699 C CA . GLY A 1 86 ? -10.863 1.715 11.268 1.00 91.56 86 GLY A CA 1
ATOM 700 C C . GLY A 1 86 ? -10.127 3.048 11.252 1.00 91.56 86 GLY A C 1
ATOM 701 O O . GLY A 1 86 ? -9.656 3.516 10.214 1.00 91.56 86 GLY A O 1
ATOM 702 N N . ASP A 1 87 ? -10.054 3.651 12.432 1.00 91.19 87 ASP A N 1
ATOM 703 C CA . ASP A 1 87 ? -9.368 4.914 12.658 1.00 91.19 87 ASP A CA 1
ATOM 704 C C . ASP A 1 87 ? -7.920 4.674 13.096 1.00 91.19 87 ASP A C 1
ATOM 706 O O . ASP A 1 87 ? -7.606 3.777 13.883 1.00 91.19 87 ASP A O 1
ATOM 710 N N . THR A 1 88 ? -7.023 5.541 12.650 1.00 92.44 88 THR A N 1
ATOM 711 C CA . THR A 1 88 ? -5.695 5.662 13.246 1.00 92.44 88 THR A CA 1
ATOM 712 C C . THR A 1 88 ? -5.806 6.165 14.685 1.00 92.44 88 THR A C 1
ATOM 714 O O . THR A 1 88 ? -6.703 6.934 15.033 1.00 92.44 88 THR A O 1
ATOM 717 N N . LEU A 1 89 ? -4.820 5.837 15.525 1.00 93.56 89 LEU A N 1
ATOM 718 C CA . LEU A 1 89 ? -4.751 6.370 16.891 1.00 93.56 89 LEU A CA 1
ATOM 719 C C . LEU A 1 89 ? -4.827 7.908 16.925 1.00 93.56 89 LEU A C 1
ATOM 721 O O . LEU A 1 89 ? -5.461 8.483 17.803 1.00 93.56 89 LEU A O 1
ATOM 725 N N . LYS A 1 90 ? -4.225 8.585 15.938 1.00 91.69 90 LYS A N 1
ATOM 726 C CA . LYS A 1 90 ? -4.289 10.047 15.800 1.00 91.69 90 LYS A CA 1
ATOM 727 C C . LYS A 1 90 ? -5.724 10.550 15.616 1.00 91.69 90 LYS A C 1
ATOM 729 O O . LYS A 1 90 ? -6.088 11.575 16.189 1.00 91.69 90 LYS A O 1
ATOM 734 N N . GLU A 1 91 ? -6.522 9.863 14.804 1.00 92.94 91 GLU A N 1
ATOM 735 C CA . GLU A 1 91 ? -7.930 10.204 14.585 1.00 92.94 91 GLU A CA 1
ATOM 736 C C . GLU A 1 91 ? -8.760 9.939 15.835 1.00 92.94 91 GLU A C 1
ATOM 738 O O . GLU A 1 91 ? -9.552 10.801 16.211 1.00 92.94 91 GLU A O 1
ATOM 743 N N . ILE A 1 92 ? -8.519 8.817 16.518 1.00 94.69 92 ILE A N 1
ATOM 744 C CA . ILE A 1 92 ? -9.164 8.503 17.797 1.00 94.69 92 ILE A CA 1
ATOM 745 C C . ILE A 1 92 ? -8.877 9.615 18.810 1.00 94.69 92 ILE A C 1
ATOM 747 O O . ILE A 1 92 ? -9.812 10.223 19.314 1.00 94.69 92 ILE A O 1
ATOM 751 N N . ILE A 1 93 ? -7.608 9.976 19.034 1.00 95.69 93 ILE A N 1
ATOM 752 C CA . ILE A 1 93 ? -7.229 11.055 19.966 1.00 95.69 93 ILE A CA 1
ATOM 753 C C . ILE A 1 93 ? -7.938 12.371 19.614 1.00 95.69 93 ILE A C 1
ATOM 755 O O . ILE A 1 93 ? -8.438 13.065 20.495 1.00 95.69 93 ILE A O 1
ATOM 759 N N . LYS A 1 94 ? -8.025 12.712 18.324 1.00 94.31 94 LYS A N 1
ATOM 760 C CA . LYS A 1 94 ? -8.706 13.933 17.873 1.00 94.31 94 LYS A CA 1
ATOM 761 C C . LYS A 1 94 ? -10.216 13.903 18.148 1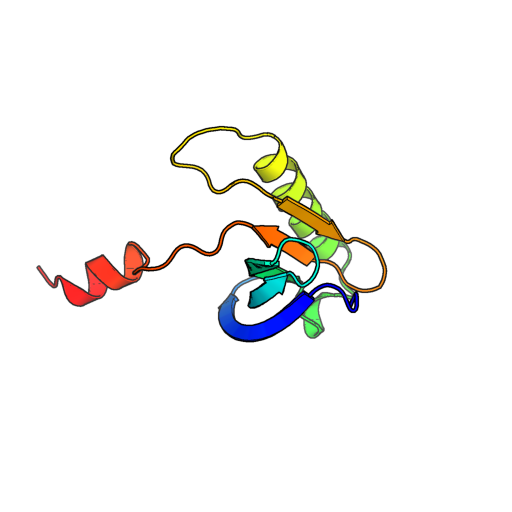.00 94.31 94 LYS A C 1
ATOM 763 O O . LYS A 1 94 ? -10.785 14.955 18.435 1.00 94.31 94 LYS A O 1
ATOM 768 N N . LYS A 1 95 ? -10.861 12.737 18.030 1.00 92.06 95 LYS A N 1
ATOM 769 C CA . LYS A 1 95 ? -12.296 12.544 18.306 1.00 92.06 95 LYS A CA 1
ATOM 770 C C . LYS A 1 95 ? -12.597 12.537 19.807 1.00 92.06 95 LYS A C 1
ATOM 772 O O . LYS A 1 95 ? -13.617 13.081 20.209 1.00 92.06 95 LYS A O 1
ATOM 777 N N . THR A 1 96 ? -11.711 11.962 20.618 1.00 88.25 96 THR A N 1
ATOM 778 C CA . THR A 1 96 ? -11.969 11.673 22.037 1.00 88.25 96 THR A CA 1
ATOM 779 C C . THR A 1 96 ? -11.759 12.862 22.976 1.00 88.25 96 THR A C 1
ATOM 781 O O . THR A 1 96 ? -11.953 12.654 24.162 1.00 88.25 96 THR A O 1
ATOM 784 N N . LYS A 1 97 ? -11.389 14.066 22.486 1.00 58.66 97 LYS A N 1
ATOM 785 C CA . LYS A 1 97 ? -11.151 15.310 23.268 1.00 58.66 97 LYS A CA 1
ATOM 786 C C . LYS A 1 97 ? -11.419 15.162 24.783 1.00 58.66 97 LYS A C 1
ATOM 788 O O . LYS A 1 97 ? -12.524 15.443 25.246 1.00 58.66 97 LYS A O 1
ATOM 793 N N . LEU A 1 98 ? -10.394 14.703 25.507 1.00 51.66 98 LEU A N 1
ATOM 794 C CA . LEU A 1 98 ? -10.139 15.147 26.877 1.00 51.66 98 LEU A CA 1
ATOM 795 C C . LEU A 1 98 ? -9.592 16.576 26.806 1.00 51.66 98 LEU A C 1
ATOM 797 O O . LEU A 1 98 ? -8.866 16.865 25.821 1.00 51.66 98 LEU A O 1
#

Solvent-accessible surface area (backbone atoms only — not comparable to full-atom values): 5872 Å² total; per-residue (Å²): 125,65,89,53,55,46,79,76,44,81,74,48,73,57,95,68,32,35,32,25,38,24,38,32,66,83,80,70,44,68,25,28,37,42,29,54,34,78,95,46,63,83,40,63,71,51,51,52,51,53,51,49,52,53,57,54,42,58,73,52,88,49,97,94,51,82,44,57,76,48,76,41,82,69,102,44,54,32,38,32,26,77,55,78,90,79,76,54,71,70,53,48,58,67,72,63,68,126